Protein AF-A0A7C6L8W7-F1 (afdb_monomer_lite)

pLDDT: mean 80.74, std 20.74, range [39.81, 97.94]

Sequence (80 aa):
WQRSGWLNSRKEPVENQDLWKRLLELTRTHRVRWIKVQGHGGDELNNRCDYLARQALRGSSSGDRQPPDGGNICSSKNTE

Foldseek 3Di:
DVVLVCADPVRHHDPPNVVVVVVVVVCVVDVDDDDDDDPPDDDPVVVVVVVVVVVVVVVPPDDDPDDPDDDDDPDDDDDD

Radius of gyration: 18.16 Å; chains: 1; bounding box: 40×36×38 Å

Secondary structure (DSSP, 8-state):
-GGGTTB-TTSSBPTTHHHHHHHHHHHHHS------PPSSSS-HHHHHHHHHHHHHHHH--SS--PPPPP----------

Structure (mmCIF, N/CA/C/O backbone):
data_AF-A0A7C6L8W7-F1
#
_entry.id   AF-A0A7C6L8W7-F1
#
loop_
_atom_site.group_PDB
_atom_site.id
_atom_site.type_symbol
_atom_site.label_atom_id
_atom_site.label_alt_id
_atom_site.label_comp_id
_atom_site.label_asym_id
_atom_site.label_entity_id
_atom_site.label_seq_id
_atom_site.pdbx_PDB_ins_code
_atom_site.Cartn_x
_atom_site.Cartn_y
_atom_site.Cartn_z
_atom_site.occupancy
_atom_site.B_iso_or_equiv
_atom_site.auth_seq_id
_atom_site.auth_comp_id
_atom_site.auth_asym_id
_atom_site.auth_atom_id
_atom_site.pdbx_PDB_model_num
ATOM 1 N N . TRP A 1 1 ? -5.786 -2.847 11.930 1.00 95.12 1 TRP A N 1
ATOM 2 C CA . TRP A 1 1 ? -6.662 -1.722 11.545 1.00 95.12 1 TRP A CA 1
ATOM 3 C C . TRP A 1 1 ? -8.110 -2.121 11.315 1.00 95.12 1 TRP A C 1
ATOM 5 O O . TRP A 1 1 ? -8.961 -1.556 11.980 1.00 95.12 1 TRP A O 1
ATOM 15 N N . GLN A 1 2 ? -8.436 -3.112 10.470 1.00 95.44 2 GLN A N 1
ATOM 16 C CA . GLN A 1 2 ? -9.848 -3.493 10.255 1.00 95.44 2 GLN A CA 1
ATOM 17 C C . GLN A 1 2 ? -10.609 -3.817 11.555 1.00 95.44 2 GLN A C 1
ATOM 19 O O . GLN A 1 2 ? -11.720 -3.344 11.745 1.00 95.44 2 GLN A O 1
ATOM 24 N N . ARG A 1 3 ? -9.989 -4.575 12.471 1.00 95.88 3 ARG A N 1
ATOM 25 C CA . ARG A 1 3 ? -10.581 -4.916 13.779 1.00 95.88 3 ARG A CA 1
ATOM 26 C C . ARG A 1 3 ? -10.669 -3.732 14.751 1.00 95.88 3 ARG A C 1
ATOM 28 O O . ARG A 1 3 ? -11.487 -3.766 15.654 1.00 95.88 3 ARG A O 1
ATOM 35 N N . SER A 1 4 ? -9.837 -2.704 14.573 1.00 94.69 4 SER A N 1
ATOM 36 C CA . SER A 1 4 ? -9.778 -1.510 15.430 1.00 94.69 4 SER A CA 1
ATOM 37 C C . SER A 1 4 ? -10.572 -0.330 14.860 1.00 94.69 4 SER A C 1
ATOM 39 O O . SER A 1 4 ? -10.314 0.811 15.226 1.00 94.69 4 SER A O 1
ATOM 41 N N . GLY A 1 5 ? -11.479 -0.575 13.906 1.00 96.38 5 GLY A N 1
ATOM 42 C CA . GLY A 1 5 ? -12.253 0.493 13.266 1.00 96.38 5 GLY A CA 1
ATOM 43 C C . GLY A 1 5 ? -11.409 1.464 12.434 1.00 96.38 5 GLY A C 1
ATOM 44 O O . GLY A 1 5 ? -11.830 2.591 12.221 1.00 96.38 5 GLY A O 1
ATOM 45 N N . TRP A 1 6 ? -10.236 1.032 11.957 1.00 97.50 6 TRP A N 1
ATOM 46 C CA . TRP A 1 6 ? -9.253 1.866 11.250 1.00 97.50 6 TRP A CA 1
ATOM 47 C C . TRP A 1 6 ? -8.619 2.987 12.083 1.00 97.50 6 TRP A C 1
ATOM 49 O O . TRP A 1 6 ? -8.150 3.982 11.539 1.00 97.50 6 TRP A O 1
ATOM 59 N N . LEU A 1 7 ? -8.521 2.773 13.395 1.00 97.12 7 LEU A N 1
ATOM 60 C CA . LEU A 1 7 ? -7.796 3.657 14.300 1.00 97.12 7 LEU A CA 1
ATOM 61 C C . LEU A 1 7 ? -6.393 3.120 14.628 1.00 97.12 7 LEU A C 1
ATOM 63 O O . LEU A 1 7 ? -6.176 1.897 14.670 1.00 97.12 7 LEU A O 1
ATOM 67 N N . ASN A 1 8 ? -5.455 4.043 14.856 1.00 95.38 8 ASN A N 1
ATOM 68 C CA . ASN A 1 8 ? -4.104 3.797 15.360 1.00 95.38 8 ASN A CA 1
ATOM 69 C C . ASN A 1 8 ? -4.104 3.616 16.900 1.00 95.38 8 ASN A C 1
ATOM 71 O O . ASN A 1 8 ? -5.151 3.650 17.550 1.00 95.38 8 ASN A O 1
ATOM 75 N N . SER A 1 9 ? -2.928 3.421 17.509 1.00 94.81 9 SER A N 1
ATOM 76 C CA . SER A 1 9 ? -2.794 3.254 18.970 1.00 94.81 9 SER A CA 1
ATOM 77 C C . SER A 1 9 ? -3.223 4.486 19.778 1.00 94.81 9 SER A C 1
ATOM 79 O O . SER A 1 9 ? -3.607 4.351 20.938 1.00 94.81 9 SER A O 1
ATOM 81 N N . ARG A 1 10 ? -3.204 5.672 19.163 1.00 96.19 10 ARG A N 1
ATOM 82 C CA . ARG A 1 10 ? -3.644 6.951 19.736 1.00 96.19 10 ARG A CA 1
ATOM 83 C C . ARG A 1 10 ? -5.136 7.232 19.521 1.00 96.19 10 ARG A C 1
ATOM 85 O O . ARG A 1 10 ? -5.606 8.291 19.917 1.00 96.19 10 ARG A O 1
ATOM 92 N N . LYS A 1 11 ? -5.887 6.282 18.947 1.00 95.12 11 LYS A N 1
ATOM 93 C CA . LYS A 1 11 ? -7.307 6.416 18.568 1.00 95.12 11 LYS A CA 1
ATOM 94 C C . LYS A 1 11 ? -7.573 7.444 17.461 1.00 95.12 11 LYS A C 1
ATOM 96 O O . LYS A 1 11 ? -8.703 7.892 17.303 1.00 95.12 11 LYS A O 1
ATOM 101 N N . GLU A 1 12 ? -6.560 7.782 16.677 1.00 96.25 12 GLU A N 1
ATOM 102 C CA . GLU A 1 12 ? -6.693 8.642 15.500 1.00 96.25 12 GLU A CA 1
ATOM 103 C C . GLU A 1 12 ? -6.858 7.771 14.243 1.00 96.25 12 GLU A C 1
ATOM 105 O O . GLU A 1 12 ? -6.429 6.609 14.250 1.00 96.25 12 GLU A O 1
ATOM 110 N N . PRO A 1 13 ? -7.463 8.288 13.158 1.00 96.88 13 PRO A N 1
ATOM 111 C CA . PRO A 1 13 ? -7.504 7.584 11.881 1.00 96.88 13 PRO A CA 1
ATOM 112 C C . PRO A 1 13 ? -6.103 7.184 11.411 1.00 96.88 13 PRO A C 1
ATOM 114 O O . PRO A 1 13 ? -5.133 7.920 11.582 1.00 96.88 13 PRO A O 1
ATOM 117 N N . VAL A 1 14 ? -5.988 6.002 10.813 1.00 97.38 14 VAL A N 1
ATOM 118 C CA . VAL A 1 14 ? -4.726 5.551 10.212 1.00 97.38 14 VAL A CA 1
ATOM 119 C C . VAL A 1 14 ? -4.379 6.425 9.002 1.00 97.38 14 VAL A C 1
ATOM 121 O O . VAL A 1 14 ? -5.248 6.749 8.196 1.00 97.38 14 VAL A O 1
ATOM 124 N N . GLU A 1 15 ? -3.105 6.769 8.840 1.00 96.69 15 GLU A N 1
ATOM 125 C CA . GLU A 1 15 ? -2.630 7.511 7.669 1.00 96.69 15 GLU A CA 1
ATOM 126 C C . GLU A 1 15 ? -2.935 6.761 6.363 1.00 96.69 15 GLU A C 1
ATOM 128 O O . GLU A 1 15 ? -2.765 5.540 6.270 1.00 96.69 15 GLU A O 1
ATOM 133 N N . ASN A 1 16 ? -3.375 7.499 5.339 1.00 97.12 16 ASN A N 1
ATOM 134 C CA . ASN A 1 16 ? -3.726 6.957 4.019 1.00 97.12 16 ASN A CA 1
ATOM 135 C C . ASN A 1 16 ? -4.782 5.833 4.080 1.00 97.12 16 ASN A C 1
ATOM 137 O O . ASN A 1 16 ? -4.742 4.861 3.318 1.00 97.12 16 ASN A O 1
ATOM 141 N N . GLN A 1 17 ? -5.712 5.922 5.040 1.00 96.94 17 GLN A N 1
ATOM 142 C CA . GLN A 1 17 ? -6.763 4.927 5.267 1.00 96.94 17 GLN A CA 1
ATOM 143 C C . GLN A 1 17 ? -7.569 4.610 3.999 1.00 96.94 17 GLN A C 1
ATOM 145 O O . GLN A 1 17 ? -7.965 3.463 3.785 1.00 96.94 17 GLN A O 1
ATOM 150 N N . ASP A 1 18 ? -7.857 5.624 3.192 1.00 97.00 18 ASP A N 1
ATOM 151 C CA . ASP A 1 18 ? -8.563 5.530 1.918 1.00 97.00 18 ASP A CA 1
ATOM 152 C C . ASP A 1 18 ? -7.814 4.630 0.920 1.00 97.00 18 ASP A C 1
ATOM 154 O O . ASP A 1 18 ? -8.400 3.669 0.409 1.00 97.00 18 ASP A O 1
ATOM 158 N N . LEU A 1 19 ? -6.505 4.844 0.739 1.00 97.94 19 LEU A N 1
ATOM 159 C CA . LEU A 1 19 ? -5.661 4.025 -0.134 1.00 97.94 19 LEU A CA 1
ATOM 160 C C . LEU A 1 19 ? -5.603 2.571 0.347 1.00 97.94 19 LEU A C 1
ATOM 162 O O . LEU A 1 19 ? -5.749 1.640 -0.449 1.00 97.94 19 LEU A O 1
ATOM 166 N N . TRP A 1 20 ? -5.467 2.353 1.659 1.00 97.31 20 TRP A N 1
ATOM 167 C CA . TRP A 1 20 ? -5.462 1.007 2.237 1.00 97.31 20 TRP A CA 1
ATOM 168 C C . TRP A 1 20 ? -6.789 0.274 2.059 1.00 97.31 20 TRP A C 1
ATOM 170 O O . TRP A 1 20 ? -6.797 -0.916 1.733 1.00 97.31 20 TRP A O 1
ATOM 180 N N . LYS A 1 21 ? -7.918 0.962 2.267 1.00 97.12 21 LYS A N 1
ATOM 181 C CA . LYS A 1 21 ? -9.251 0.389 2.041 1.00 97.12 21 LYS A CA 1
ATOM 182 C C . LYS A 1 21 ? -9.422 -0.013 0.580 1.00 97.12 21 LYS A C 1
ATOM 184 O O . LYS A 1 21 ? -9.876 -1.129 0.319 1.00 97.12 21 LYS A O 1
ATOM 189 N N . ARG A 1 22 ? -9.004 0.851 -0.351 1.00 97.50 22 ARG A N 1
ATOM 190 C CA . ARG A 1 22 ? -9.088 0.575 -1.787 1.00 97.50 22 ARG A CA 1
ATOM 191 C C . ARG A 1 22 ? -8.197 -0.593 -2.204 1.00 97.50 22 ARG A C 1
ATOM 193 O O . ARG A 1 22 ? -8.647 -1.469 -2.939 1.00 97.50 22 ARG A O 1
ATOM 200 N N . LEU A 1 23 ? -6.966 -0.654 -1.698 1.00 96.88 23 LEU A N 1
ATOM 201 C CA . LEU A 1 23 ? -6.067 -1.775 -1.956 1.00 96.88 23 LEU A CA 1
ATOM 202 C C . LEU A 1 23 ? -6.661 -3.090 -1.440 1.00 96.88 23 LEU A C 1
ATOM 204 O O . LEU A 1 23 ? -6.698 -4.084 -2.162 1.00 96.88 23 LEU A O 1
ATOM 208 N N . LEU A 1 24 ? -7.170 -3.091 -0.206 1.00 96.44 24 LEU A N 1
ATOM 209 C CA . LEU A 1 24 ? -7.756 -4.277 0.407 1.00 96.44 24 LEU A CA 1
ATOM 210 C C . LEU A 1 24 ? -8.959 -4.804 -0.386 1.00 96.44 24 LEU A C 1
ATOM 212 O O . LEU A 1 24 ? -9.107 -6.015 -0.534 1.00 96.44 24 LEU A O 1
ATOM 216 N N . GLU A 1 25 ? -9.802 -3.920 -0.916 1.00 96.69 25 GLU A N 1
ATOM 217 C CA . GLU A 1 25 ? -10.906 -4.299 -1.799 1.00 96.69 25 GLU A CA 1
ATOM 218 C C . GLU A 1 25 ? -10.401 -5.041 -3.047 1.00 96.69 25 GLU A C 1
ATOM 220 O O . GLU A 1 25 ? -10.845 -6.154 -3.321 1.00 96.69 25 GLU A O 1
ATOM 225 N N . LEU A 1 26 ? -9.396 -4.495 -3.737 1.00 96.81 26 LEU A N 1
ATOM 226 C CA . LEU A 1 26 ? -8.816 -5.112 -4.936 1.00 96.81 26 LEU A CA 1
ATOM 227 C C . LEU A 1 26 ? -8.153 -6.466 -4.645 1.00 96.81 26 LEU A C 1
ATOM 229 O O . LEU A 1 26 ? -8.239 -7.392 -5.452 1.00 96.81 26 LEU A O 1
ATOM 233 N N . THR A 1 27 ? -7.538 -6.626 -3.470 1.00 96.88 27 THR A N 1
ATOM 234 C CA . THR A 1 27 ? -6.939 -7.912 -3.066 1.00 96.88 27 THR A CA 1
ATOM 235 C C . THR A 1 27 ? -7.963 -9.012 -2.802 1.00 96.88 27 THR A C 1
ATOM 237 O O . THR A 1 27 ? -7.592 -10.180 -2.757 1.00 96.88 27 THR A O 1
ATOM 240 N N . ARG A 1 28 ? -9.246 -8.674 -2.628 1.00 95.38 28 ARG A N 1
ATOM 241 C CA . ARG A 1 28 ? -10.324 -9.673 -2.536 1.00 95.38 28 ARG A CA 1
ATOM 242 C C . ARG A 1 28 ? -10.770 -10.145 -3.914 1.00 95.38 28 ARG A C 1
ATOM 244 O O . ARG A 1 28 ? -11.190 -11.288 -4.051 1.00 95.38 28 ARG A O 1
ATOM 251 N N . THR A 1 29 ? -10.651 -9.280 -4.918 1.00 97.19 29 THR A N 1
ATOM 252 C CA . THR A 1 29 ? -10.972 -9.590 -6.315 1.00 97.19 29 THR A CA 1
ATOM 253 C C . THR A 1 29 ? -9.922 -10.500 -6.953 1.00 97.19 29 THR A C 1
ATOM 255 O O . THR A 1 29 ? -10.258 -11.372 -7.752 1.00 97.19 29 THR A O 1
ATOM 258 N N . HIS A 1 30 ? -8.646 -10.327 -6.601 1.00 96.19 30 HIS A N 1
ATOM 259 C CA . HIS A 1 30 ? -7.531 -11.040 -7.227 1.00 96.19 30 HIS A CA 1
ATOM 260 C C . HIS A 1 30 ? -6.784 -11.942 -6.244 1.00 96.19 30 HIS A C 1
ATOM 262 O O . HIS A 1 30 ? -6.626 -11.623 -5.071 1.00 96.19 30 HIS A O 1
ATOM 268 N N . ARG A 1 31 ? -6.225 -13.054 -6.734 1.00 95.31 31 ARG A N 1
ATOM 269 C CA . ARG A 1 31 ? -5.285 -13.869 -5.949 1.00 95.31 31 ARG A CA 1
ATOM 270 C C . ARG A 1 31 ? -3.904 -13.217 -5.970 1.00 95.31 31 ARG A C 1
ATOM 272 O O . ARG A 1 31 ? -3.131 -13.426 -6.900 1.00 95.31 31 ARG A O 1
ATOM 279 N N . VAL A 1 32 ? -3.610 -12.416 -4.953 1.00 96.00 32 VAL A N 1
ATOM 280 C CA . VAL A 1 32 ? -2.355 -11.657 -4.861 1.00 96.00 32 VAL A CA 1
ATOM 281 C C . VAL A 1 32 ? -1.311 -12.421 -4.047 1.00 96.00 32 VAL A C 1
ATOM 283 O O . VAL A 1 32 ? -1.578 -12.846 -2.924 1.00 96.00 32 VAL A O 1
ATOM 286 N N . ARG A 1 33 ? -0.094 -12.550 -4.591 1.00 96.69 33 ARG A N 1
ATOM 287 C CA . ARG A 1 33 ? 1.096 -12.998 -3.853 1.00 96.69 33 ARG A CA 1
ATOM 288 C C . ARG A 1 33 ? 2.043 -11.819 -3.671 1.00 96.69 33 ARG A C 1
ATOM 290 O O . ARG A 1 33 ? 2.553 -11.283 -4.649 1.00 96.69 33 ARG A O 1
ATOM 297 N N . TRP A 1 34 ? 2.298 -11.455 -2.421 1.00 94.69 34 TRP A N 1
ATOM 298 C CA . TRP A 1 34 ? 3.216 -10.376 -2.072 1.00 94.69 34 TRP A CA 1
ATOM 299 C C . TRP A 1 34 ? 4.648 -10.898 -2.001 1.00 94.69 34 TRP A C 1
ATOM 301 O O . TRP A 1 34 ? 4.928 -11.843 -1.266 1.00 94.69 34 TRP A O 1
ATOM 311 N N . ILE A 1 35 ? 5.550 -10.280 -2.760 1.00 92.94 35 ILE A N 1
ATOM 312 C CA . ILE A 1 35 ? 6.980 -10.589 -2.751 1.00 92.94 35 ILE A CA 1
ATOM 313 C C . ILE A 1 35 ? 7.706 -9.302 -2.375 1.00 92.94 35 ILE A C 1
ATOM 315 O O . ILE A 1 35 ? 7.648 -8.316 -3.106 1.00 92.94 35 ILE A O 1
ATOM 319 N N . LYS A 1 36 ? 8.364 -9.297 -1.214 1.00 91.81 36 LYS A N 1
ATOM 320 C CA . LYS A 1 36 ? 9.203 -8.173 -0.796 1.00 91.81 36 LYS A CA 1
ATOM 321 C C . LYS A 1 36 ? 10.572 -8.323 -1.454 1.00 91.81 36 LYS A C 1
ATOM 323 O O . LYS A 1 36 ? 11.344 -9.196 -1.067 1.00 91.81 36 LYS A O 1
ATOM 328 N N . VAL A 1 37 ? 10.859 -7.479 -2.436 1.00 89.75 37 VAL A N 1
ATOM 329 C CA . VAL A 1 37 ? 12.171 -7.415 -3.092 1.00 89.75 37 VAL A CA 1
ATOM 330 C C . VAL A 1 37 ? 13.117 -6.487 -2.328 1.00 89.75 37 VAL A C 1
ATOM 332 O O . VAL A 1 37 ? 12.678 -5.600 -1.591 1.00 89.75 37 VAL A O 1
ATOM 335 N N . GLN A 1 38 ? 14.423 -6.704 -2.476 1.00 85.19 38 GLN A N 1
ATOM 336 C CA . GLN A 1 38 ? 15.429 -5.782 -1.948 1.00 85.19 38 GLN A CA 1
ATOM 337 C C . GLN A 1 38 ? 15.421 -4.484 -2.767 1.00 85.19 38 GLN A C 1
ATOM 339 O O . GLN A 1 38 ? 15.236 -4.508 -3.985 1.00 85.19 38 GLN A O 1
ATOM 344 N N . GLY A 1 39 ? 15.594 -3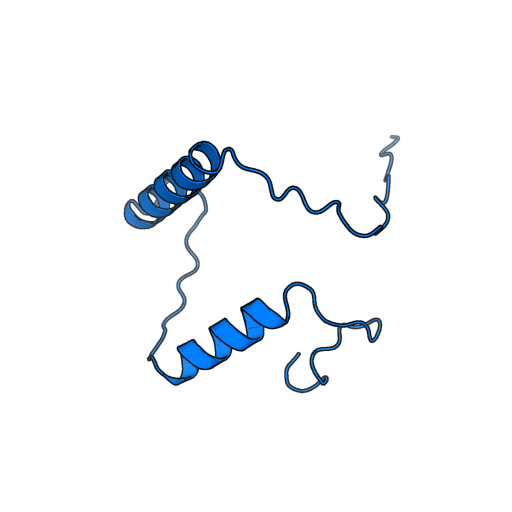.346 -2.092 1.00 76.75 39 GLY A N 1
ATOM 345 C CA . GLY A 1 39 ? 15.654 -2.044 -2.751 1.00 76.75 39 GLY A CA 1
ATOM 346 C C . GLY A 1 39 ? 16.905 -1.927 -3.622 1.00 76.75 39 GLY A C 1
ATOM 347 O O . GLY A 1 39 ? 17.996 -2.186 -3.134 1.00 76.75 39 GLY A O 1
ATOM 348 N N . HIS A 1 40 ? 16.705 -1.524 -4.882 1.00 65.50 40 HIS A N 1
ATOM 349 C CA . HIS A 1 40 ? 17.711 -1.257 -5.918 1.00 65.50 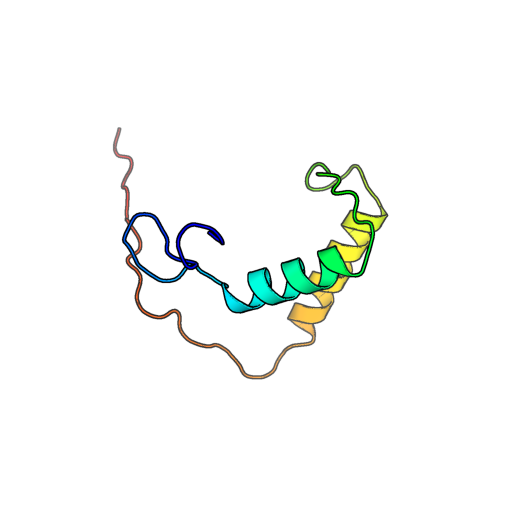40 HIS A CA 1
ATOM 350 C C . HIS A 1 40 ? 18.733 -2.376 -6.177 1.00 65.50 40 HIS A C 1
ATOM 352 O O . HIS A 1 40 ? 19.695 -2.564 -5.442 1.00 65.50 40 HIS A O 1
ATOM 358 N N . GLY A 1 41 ? 18.575 -3.046 -7.323 1.00 62.50 41 GLY A N 1
ATOM 359 C CA . GLY A 1 41 ? 19.676 -3.767 -7.974 1.00 62.50 41 GLY A CA 1
ATOM 360 C C . GLY A 1 41 ? 19.367 -5.197 -8.403 1.00 62.50 41 GLY A C 1
ATOM 361 O O . GLY A 1 41 ? 19.982 -5.671 -9.348 1.00 62.50 41 GLY A O 1
ATOM 362 N N . GLY A 1 42 ? 18.401 -5.867 -7.768 1.00 76.69 42 GLY A N 1
ATOM 363 C CA . GLY A 1 42 ? 18.131 -7.283 -8.055 1.00 76.69 42 GLY A CA 1
ATOM 364 C C . GLY A 1 42 ? 17.050 -7.555 -9.104 1.00 76.69 42 GLY A C 1
ATOM 365 O O . GLY A 1 42 ? 17.127 -8.557 -9.806 1.00 76.69 42 GLY A O 1
ATOM 366 N N . ASP A 1 43 ? 16.040 -6.688 -9.209 1.00 87.06 43 ASP A N 1
ATOM 367 C CA . ASP A 1 43 ? 14.838 -6.949 -10.010 1.00 87.06 43 ASP A CA 1
ATOM 368 C C . ASP A 1 43 ? 14.636 -5.854 -11.066 1.00 87.06 43 ASP A C 1
ATOM 370 O O . ASP A 1 43 ? 14.374 -4.689 -10.748 1.00 87.06 43 ASP A O 1
ATOM 374 N N . GLU A 1 44 ? 14.781 -6.237 -12.336 1.00 91.25 44 GLU A N 1
ATOM 375 C CA . GLU A 1 44 ? 14.663 -5.338 -13.486 1.00 91.25 44 GLU A CA 1
ATOM 376 C C . GLU A 1 44 ? 13.271 -4.697 -13.584 1.00 91.25 44 GLU A C 1
ATOM 378 O O . GLU A 1 44 ? 13.157 -3.504 -13.879 1.00 91.25 44 GLU A O 1
ATOM 383 N N . LEU A 1 45 ? 12.206 -5.447 -13.284 1.00 91.50 45 LEU A N 1
ATOM 384 C CA . LEU A 1 45 ? 10.838 -4.935 -13.348 1.00 91.50 45 LEU A CA 1
ATOM 385 C C . LEU A 1 45 ? 10.579 -3.934 -12.223 1.00 91.50 45 LEU A C 1
ATOM 387 O O . LEU A 1 45 ? 9.974 -2.889 -12.463 1.00 91.50 45 LEU A O 1
ATOM 391 N N . ASN A 1 46 ? 11.096 -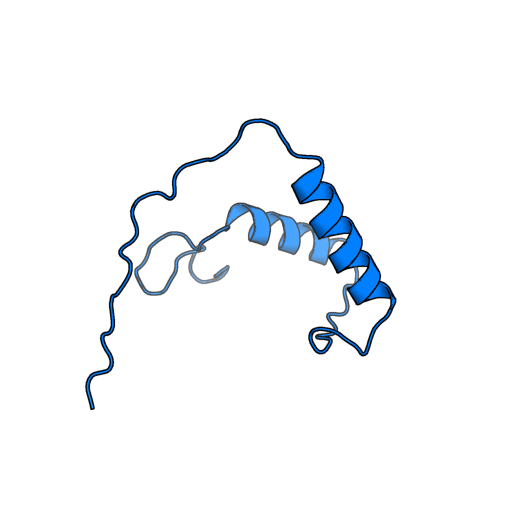4.195 -11.022 1.00 92.62 46 ASN A N 1
ATOM 392 C CA . ASN A 1 46 ? 11.035 -3.228 -9.928 1.00 92.62 46 ASN A CA 1
ATOM 393 C C . ASN A 1 46 ? 11.811 -1.941 -10.262 1.00 92.62 46 ASN A C 1
ATOM 395 O O .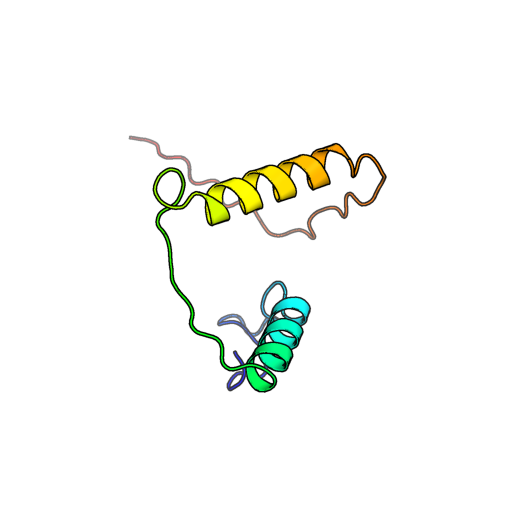 ASN A 1 46 ? 11.305 -0.840 -10.038 1.00 92.62 46 ASN A O 1
ATOM 399 N N . ASN A 1 47 ? 13.002 -2.062 -10.860 1.00 91.25 47 ASN A N 1
ATOM 400 C CA . ASN A 1 47 ? 13.787 -0.908 -11.313 1.00 91.25 47 ASN A CA 1
ATOM 401 C C . ASN A 1 47 ? 13.038 -0.104 -12.390 1.00 91.25 47 ASN A C 1
ATOM 403 O O . ASN A 1 47 ? 13.057 1.128 -12.380 1.00 91.25 47 ASN A O 1
ATOM 407 N N . ARG A 1 48 ? 12.328 -0.785 -13.299 1.00 92.44 48 ARG A N 1
ATOM 408 C CA . ARG A 1 48 ? 11.481 -0.134 -14.304 1.00 92.44 48 ARG A CA 1
ATOM 409 C C . ARG A 1 48 ? 10.305 0.609 -13.665 1.00 92.44 48 ARG A C 1
ATOM 411 O O . ARG A 1 48 ? 10.031 1.738 -14.066 1.00 92.44 48 ARG A O 1
ATOM 418 N N . CYS A 1 49 ? 9.637 0.024 -12.671 1.00 92.62 49 CYS A N 1
ATOM 419 C CA . CYS A 1 49 ? 8.580 0.700 -11.912 1.00 92.62 49 CYS A CA 1
ATOM 420 C C . CYS A 1 49 ? 9.094 1.975 -11.223 1.00 92.62 49 CYS A C 1
ATOM 422 O O . CYS A 1 49 ? 8.454 3.020 -11.321 1.00 92.62 49 CYS A O 1
ATOM 424 N N . ASP A 1 50 ? 10.271 1.917 -10.594 1.00 91.44 50 ASP A N 1
ATOM 425 C CA . ASP A 1 50 ? 10.928 3.072 -9.966 1.00 91.44 50 ASP A CA 1
ATOM 426 C C . ASP A 1 50 ? 11.275 4.174 -10.987 1.00 91.44 50 ASP A C 1
ATOM 428 O O . ASP A 1 50 ? 10.984 5.353 -10.766 1.00 91.44 50 ASP A O 1
ATOM 432 N N . TYR A 1 51 ? 11.806 3.804 -12.158 1.00 91.81 51 TYR A N 1
ATOM 433 C CA . TYR A 1 51 ? 12.045 4.748 -13.254 1.00 91.81 51 TYR A CA 1
ATOM 434 C C . TYR A 1 51 ? 10.756 5.449 -13.710 1.00 91.81 51 TYR A C 1
ATOM 436 O O . TYR A 1 51 ? 10.736 6.676 -13.839 1.00 91.81 51 TYR A O 1
ATOM 444 N N . LEU A 1 52 ? 9.675 4.691 -13.926 1.00 93.75 52 LEU A N 1
ATOM 445 C CA . LEU A 1 52 ? 8.383 5.233 -14.358 1.00 93.75 52 LEU A CA 1
ATOM 446 C C . LEU A 1 52 ? 7.769 6.157 -13.301 1.00 93.75 52 LEU A C 1
ATOM 448 O O . LEU A 1 52 ? 7.303 7.243 -13.644 1.00 93.75 52 LEU A O 1
ATOM 452 N N . ALA A 1 53 ? 7.828 5.778 -12.023 1.00 92.88 53 ALA A N 1
ATOM 453 C CA . ALA A 1 53 ? 7.350 6.613 -10.925 1.00 92.88 53 ALA A CA 1
ATOM 454 C C . ALA A 1 53 ? 8.099 7.958 -10.868 1.00 92.88 53 ALA A C 1
ATOM 456 O O . ALA A 1 53 ? 7.479 9.017 -10.765 1.00 92.88 53 ALA A O 1
ATOM 457 N N . ARG A 1 54 ? 9.432 7.945 -11.025 1.00 91.81 54 ARG A N 1
ATOM 458 C CA . ARG A 1 54 ? 10.248 9.173 -11.077 1.00 91.81 54 ARG A CA 1
ATOM 459 C C . ARG A 1 54 ? 9.960 10.035 -12.303 1.00 91.81 54 ARG A C 1
ATOM 461 O O . ARG A 1 54 ? 10.023 11.258 -12.203 1.00 91.81 54 ARG A O 1
ATOM 468 N N . GLN A 1 55 ? 9.673 9.426 -13.453 1.00 94.19 55 GLN A N 1
ATOM 469 C CA . GLN A 1 55 ? 9.268 10.171 -14.648 1.00 94.19 55 GLN A CA 1
ATOM 470 C C . GLN A 1 55 ? 7.916 10.855 -14.449 1.00 94.19 55 GLN A C 1
ATOM 472 O O . GLN A 1 55 ? 7.790 12.034 -14.772 1.00 94.19 55 GLN A O 1
ATOM 477 N N . ALA A 1 56 ? 6.941 10.154 -13.865 1.00 93.56 56 ALA A N 1
ATOM 478 C CA . ALA A 1 56 ? 5.631 10.724 -13.570 1.00 93.56 56 ALA A CA 1
ATOM 479 C C . ALA A 1 56 ? 5.752 11.956 -12.661 1.00 93.56 56 ALA A C 1
ATOM 481 O O . ALA A 1 56 ? 5.188 12.993 -12.976 1.00 93.56 56 ALA A O 1
ATOM 482 N N . LEU A 1 57 ? 6.581 11.900 -11.611 1.00 89.75 57 LEU A N 1
ATOM 483 C CA . LEU A 1 57 ? 6.828 13.055 -10.735 1.00 89.75 57 LEU A CA 1
ATOM 484 C C . LEU A 1 57 ? 7.397 14.274 -11.475 1.00 89.75 57 LEU A C 1
ATOM 486 O O . LEU A 1 57 ? 7.027 15.402 -11.166 1.00 89.75 57 LEU A O 1
ATOM 490 N N . ARG A 1 58 ? 8.290 14.061 -12.451 1.00 82.50 58 ARG A N 1
ATOM 491 C CA . ARG A 1 58 ? 8.858 15.153 -13.261 1.00 82.50 58 ARG A CA 1
ATOM 492 C C . ARG A 1 58 ? 7.857 15.733 -14.257 1.00 82.50 58 ARG A C 1
ATOM 494 O O . ARG A 1 58 ? 7.904 16.930 -14.519 1.00 82.50 58 ARG A O 1
ATOM 501 N N . GLY A 1 59 ? 6.988 14.891 -14.815 1.00 70.25 59 GLY A N 1
ATOM 502 C CA . GLY A 1 59 ? 5.915 15.305 -15.722 1.00 70.25 59 GLY A CA 1
ATOM 503 C C . GLY A 1 59 ? 4.745 15.987 -15.007 1.00 70.25 59 GLY A C 1
ATOM 504 O O . GLY A 1 59 ? 4.070 16.819 -15.604 1.00 70.25 59 GLY A O 1
ATOM 505 N N . SER A 1 60 ? 4.542 15.694 -13.721 1.00 61.44 60 SER A N 1
ATOM 506 C CA . SER A 1 60 ? 3.545 16.326 -12.851 1.00 61.44 60 SER A CA 1
ATOM 507 C C . SER A 1 60 ? 3.998 17.708 -12.358 1.00 61.44 60 SER A C 1
ATOM 509 O O . SER A 1 60 ? 3.984 18.003 -11.166 1.00 61.44 60 SER A O 1
ATOM 511 N N . SER A 1 61 ? 4.413 18.589 -13.267 1.00 57.44 61 SER A N 1
ATOM 512 C CA . SER A 1 61 ? 4.713 19.996 -12.979 1.00 57.44 61 SER A CA 1
ATOM 513 C C . SER A 1 61 ? 3.445 20.860 -12.993 1.00 57.44 61 SER A C 1
ATOM 515 O O . SER A 1 61 ? 3.365 21.879 -13.674 1.00 57.44 61 SER A O 1
ATOM 517 N N . SER A 1 62 ? 2.420 20.462 -12.236 1.00 51.94 62 SER A N 1
ATOM 518 C CA . SER A 1 62 ? 1.244 21.306 -11.986 1.00 51.94 62 SER A CA 1
ATOM 519 C C . SER A 1 62 ? 0.533 20.937 -10.679 1.00 51.94 62 SER A C 1
ATOM 521 O O . SER A 1 62 ? -0.325 20.068 -10.623 1.00 51.94 62 SER A O 1
ATOM 523 N N . GLY A 1 63 ? 0.874 21.672 -9.618 1.00 52.31 63 GLY A N 1
ATOM 524 C CA . GLY A 1 63 ? -0.155 22.441 -8.917 1.00 52.31 63 GLY A CA 1
ATOM 525 C C . GLY A 1 63 ? -0.868 21.865 -7.696 1.00 52.31 63 GLY A C 1
ATOM 526 O O . GLY A 1 63 ? -1.707 22.593 -7.188 1.00 52.31 63 GLY A O 1
ATOM 527 N N . ASP A 1 64 ? -0.545 20.678 -7.177 1.00 52.84 64 ASP A N 1
ATOM 528 C CA . ASP A 1 64 ? -1.174 20.203 -5.928 1.00 52.84 64 ASP A CA 1
ATOM 529 C C . ASP A 1 64 ? -0.137 19.893 -4.845 1.00 52.84 64 ASP A C 1
ATOM 531 O O . ASP A 1 64 ? 0.173 18.756 -4.492 1.00 52.84 64 ASP A O 1
ATOM 535 N N . ARG A 1 65 ? 0.490 20.964 -4.352 1.00 50.34 65 ARG A N 1
ATOM 536 C CA . ARG A 1 65 ? 1.295 20.923 -3.134 1.00 50.34 65 ARG A CA 1
ATOM 537 C C . ARG A 1 65 ? 0.343 21.185 -1.969 1.00 50.34 65 ARG A C 1
ATOM 539 O O . ARG A 1 65 ? 0.256 22.310 -1.486 1.00 50.34 65 ARG A O 1
ATOM 546 N N . GLN A 1 66 ? -0.380 20.156 -1.543 1.00 49.56 66 GLN A N 1
ATOM 547 C CA . GLN A 1 66 ? -1.123 20.204 -0.290 1.00 49.56 66 GLN A CA 1
ATOM 548 C C . GLN A 1 66 ? -0.094 20.371 0.848 1.00 49.56 66 GLN A C 1
ATOM 550 O O . GLN A 1 66 ? 0.846 19.572 0.932 1.00 49.56 66 GLN A O 1
ATOM 555 N N . PRO A 1 67 ? -0.155 21.445 1.658 1.00 47.06 67 PRO A N 1
ATOM 556 C CA . PRO A 1 67 ? 0.765 21.600 2.779 1.00 47.06 67 PRO A CA 1
ATOM 557 C C . PRO A 1 67 ? 0.545 20.442 3.765 1.00 47.06 67 PRO A C 1
ATOM 559 O O . PRO A 1 67 ? -0.598 20.018 3.937 1.00 47.06 67 PRO A O 1
ATOM 562 N N . PRO A 1 68 ? 1.601 19.906 4.406 1.00 53.09 68 PRO A N 1
ATOM 563 C CA . PRO A 1 68 ? 1.410 18.908 5.445 1.00 53.09 68 PRO A CA 1
ATOM 564 C C . PRO A 1 68 ? 0.637 19.550 6.598 1.00 53.09 68 PRO A C 1
ATOM 566 O O . PRO A 1 68 ? 1.119 20.499 7.223 1.00 53.09 68 PRO A O 1
ATOM 569 N N . ASP A 1 69 ? -0.561 19.026 6.860 1.00 53.41 69 ASP A N 1
ATOM 57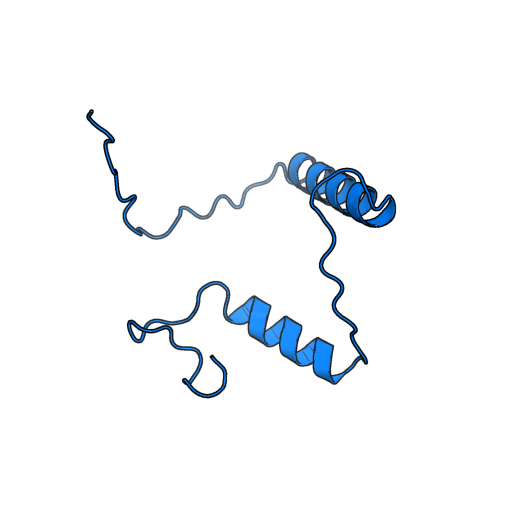0 C CA . ASP A 1 69 ? -1.281 19.263 8.104 1.00 53.41 69 ASP A CA 1
ATOM 571 C C . ASP A 1 69 ? -0.315 19.023 9.271 1.00 53.41 69 ASP A C 1
ATOM 573 O O . ASP A 1 69 ? 0.395 18.015 9.331 1.00 53.41 69 ASP A O 1
ATOM 577 N N . GLY A 1 70 ? -0.224 20.019 10.151 1.00 53.75 70 GLY A N 1
ATOM 578 C CA . GLY A 1 70 ? 0.784 20.107 11.197 1.00 53.75 70 GLY A CA 1
ATOM 579 C C . GLY A 1 70 ? 0.905 18.828 12.027 1.00 53.75 70 GLY A C 1
ATOM 580 O O . GLY A 1 70 ? -0.022 18.429 12.726 1.00 53.75 70 GLY A O 1
ATOM 581 N N . GLY A 1 71 ? 2.098 18.233 11.998 1.00 42.19 71 GLY A N 1
ATOM 582 C CA . GLY A 1 71 ? 2.443 17.024 12.741 1.00 42.19 71 GLY A CA 1
ATOM 583 C C . GLY A 1 71 ? 3.930 16.976 13.089 1.00 42.19 71 GLY A C 1
ATOM 584 O O . GLY A 1 71 ? 4.670 16.166 12.555 1.00 42.19 71 GLY A O 1
ATOM 585 N N . ASN A 1 72 ? 4.353 17.907 13.946 1.00 45.38 72 ASN A N 1
ATOM 586 C CA . ASN A 1 72 ? 5.537 17.904 14.818 1.00 45.38 72 ASN A CA 1
ATOM 587 C C . ASN A 1 72 ? 6.769 17.064 14.383 1.00 45.38 72 ASN A C 1
ATOM 589 O O . ASN A 1 72 ? 6.872 15.870 14.667 1.00 45.38 72 ASN A O 1
ATOM 593 N N . ILE A 1 73 ? 7.766 17.732 13.791 1.00 43.38 73 ILE A N 1
ATOM 594 C CA . ILE A 1 73 ? 9.121 17.196 13.595 1.00 43.38 73 ILE A CA 1
ATOM 595 C C . ILE A 1 73 ? 9.794 17.103 14.970 1.00 43.38 73 ILE A C 1
ATOM 597 O O . ILE A 1 73 ? 10.219 18.108 15.542 1.00 43.38 73 ILE A O 1
ATOM 601 N N . CYS A 1 74 ? 9.907 15.886 15.503 1.00 39.91 74 CYS A N 1
ATOM 602 C CA . CYS A 1 74 ? 10.749 15.609 16.660 1.00 39.91 74 CYS A CA 1
ATOM 603 C C . CYS A 1 74 ? 12.217 15.813 16.256 1.00 39.91 74 CYS A C 1
ATOM 605 O O . CYS A 1 74 ? 12.828 14.972 15.598 1.00 39.91 74 CYS A O 1
ATOM 607 N N . SER A 1 75 ? 12.764 16.971 16.620 1.00 41.03 75 SER A N 1
ATOM 608 C CA . SER A 1 75 ? 14.196 17.244 16.583 1.00 41.03 75 SER A CA 1
ATOM 609 C C . SER A 1 75 ? 14.875 16.468 17.710 1.00 41.03 75 SER A C 1
ATOM 611 O O . SER A 1 75 ? 14.890 16.928 18.850 1.00 41.03 75 SER A O 1
ATOM 613 N N . SER A 1 76 ? 15.469 15.317 17.408 1.00 45.09 76 SER A N 1
ATOM 614 C CA . SER A 1 76 ? 16.467 14.720 18.297 1.00 45.09 76 SER A CA 1
ATOM 615 C C . SER A 1 76 ? 17.851 15.130 17.819 1.00 45.09 76 SER A C 1
ATOM 617 O O . SER A 1 76 ? 18.394 14.606 16.850 1.00 45.09 76 SER A O 1
ATOM 619 N N . LYS A 1 77 ? 18.389 16.132 18.516 1.00 45.59 77 LYS A N 1
ATOM 620 C CA . LYS A 1 77 ? 19.816 16.423 18.574 1.00 45.59 77 LYS A CA 1
ATOM 621 C C . LYS A 1 77 ? 20.513 15.175 19.122 1.00 45.59 77 LYS A C 1
ATOM 623 O O . LYS A 1 77 ? 20.209 14.780 20.243 1.00 45.59 77 LYS A O 1
ATOM 628 N N . ASN A 1 78 ? 21.437 14.593 18.364 1.00 39.81 78 ASN A N 1
ATOM 6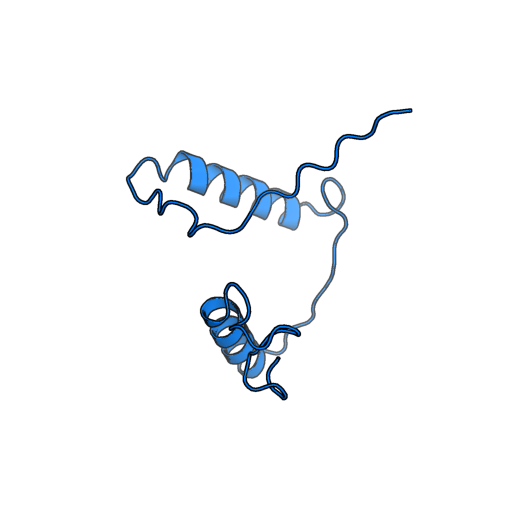29 C CA . ASN A 1 78 ? 22.485 13.775 18.962 1.00 39.81 78 ASN A CA 1
ATOM 630 C C . ASN A 1 78 ? 23.633 14.719 19.310 1.00 39.81 78 ASN A C 1
ATOM 632 O O . ASN A 1 78 ? 24.219 15.360 18.438 1.00 39.81 78 ASN A O 1
ATOM 636 N N . THR A 1 79 ? 23.864 14.834 20.609 1.00 40.75 79 THR A N 1
ATOM 637 C CA . THR A 1 79 ? 25.074 15.377 21.217 1.00 40.75 79 THR A CA 1
ATOM 638 C C . THR A 1 79 ? 25.736 14.189 21.905 1.00 40.75 79 THR A C 1
ATOM 640 O O . THR A 1 79 ? 25.008 13.375 22.475 1.00 40.75 79 THR A O 1
ATOM 643 N N . GLU A 1 80 ? 27.070 14.171 21.848 1.00 44.38 80 GLU A N 1
ATOM 644 C CA . GLU A 1 80 ? 28.023 13.116 22.256 1.00 44.38 80 GLU A CA 1
ATOM 645 C C . GLU A 1 80 ? 28.323 12.039 21.203 1.00 44.38 80 GLU A C 1
ATOM 647 O O . GLU A 1 80 ? 27.432 11.242 20.834 1.00 44.38 80 GLU A O 1
#